Protein AF-A0A3N6EIK0-F1 (afdb_monomer_lite)

Secondary structure (DSSP, 8-state):
--PPP-HHHHHHHHHHHHHHHHHHHHHHHHHHHHHHHHHHHHHHHHHHHHHHHHHHHHHHHHHHHHHHHHHHHHHHHHHHHHHHH-TTTHHHHHHSTTHHHHHHHHHHHHHTT--HHHHHHHHT-STTTTT-S-HHHHHHHHHHHHTT--------S-PPPPP-------------

Sequence (176 aa):
MNPLPKDGAALAILLDALLLAVIAARHWHQAHHHDQQAEAARQAAEHLRAAYQAATVQPIAVVQQRGRHLALFLREQQAAVARQALPDLAEQILAEPGWSALSVTLAATKKAGHDPVALLAQAARHRELDTATSYSEVLTWRLSRLADLPQRTWHAAPEPPPSTRTIRSAQQRRTR

Radius of gyration: 39.88 Å; chains: 1; bounding box: 81×26×122 Å

Foldseek 3Di:
DDDDDPPVVVVVVVVVVVVVVVVVVVVVVVVVVVVVVVVVVVVVVVVVVVVVVVVCPVVVVVVVVVVVVVVVVLLVVLLVLLCLQPVPCSVVLVPDPLVVLLSVLLVVLVVLVHDSSVLLNVLPPDDVCVVDPHNNVSSSVSSCVSSVHPPPDPPPPPDDPPPPPDPPDDPPDDDD

pLDDT: mean 77.95, std 15.64, range [41.5, 96.12]

Structure (mmCIF, N/CA/C/O backbone):
data_AF-A0A3N6EIK0-F1
#
_entry.id   AF-A0A3N6EIK0-F1
#
loop_
_atom_site.group_PDB
_atom_site.id
_atom_site.type_symbol
_atom_site.label_atom_id
_atom_site.label_alt_id
_atom_site.label_comp_id
_atom_site.label_asym_id
_atom_site.label_entity_id
_atom_site.label_seq_id
_atom_site.pdbx_PDB_ins_code
_atom_site.Cartn_x
_atom_site.Cartn_y
_atom_site.Cartn_z
_atom_site.occupancy
_atom_site.B_iso_or_equiv
_atom_site.auth_seq_id
_atom_site.auth_comp_id
_atom_site.auth_asym_id
_atom_site.auth_atom_id
_atom_site.pdbx_PDB_model_num
ATOM 1 N N . MET A 1 1 ? 43.624 3.149 -99.565 1.00 44.19 1 MET A N 1
ATOM 2 C CA . MET A 1 1 ? 42.923 2.177 -98.702 1.00 44.19 1 MET A CA 1
ATOM 3 C C . MET A 1 1 ? 43.801 1.945 -97.479 1.00 44.19 1 MET A C 1
ATOM 5 O O . MET A 1 1 ? 44.833 1.312 -97.631 1.00 44.19 1 MET A O 1
ATOM 9 N N . ASN A 1 2 ? 43.480 2.526 -96.322 1.00 48.22 2 ASN A N 1
ATOM 10 C CA . ASN A 1 2 ? 44.218 2.275 -95.076 1.00 48.22 2 ASN A CA 1
ATOM 11 C C . ASN A 1 2 ? 43.182 2.113 -93.946 1.00 48.22 2 ASN A C 1
ATOM 13 O O . ASN A 1 2 ? 42.343 3.007 -93.813 1.00 48.22 2 ASN A O 1
ATOM 17 N N . PRO A 1 3 ? 43.131 0.983 -93.214 1.00 54.16 3 PRO A N 1
ATOM 18 C CA . PRO A 1 3 ? 42.085 0.751 -92.221 1.00 54.16 3 PRO A CA 1
ATOM 19 C C . PRO A 1 3 ? 42.387 1.440 -90.875 1.00 54.16 3 PRO A C 1
ATOM 21 O O . PRO A 1 3 ? 43.540 1.633 -90.505 1.00 54.16 3 PRO A O 1
ATOM 24 N N . LEU A 1 4 ? 41.302 1.806 -90.182 1.00 54.53 4 LEU A N 1
ATOM 25 C CA . LEU A 1 4 ? 41.170 2.570 -88.927 1.00 54.53 4 LEU A CA 1
ATOM 26 C C . LEU A 1 4 ? 42.073 2.145 -87.736 1.00 54.53 4 LEU A C 1
ATOM 28 O O . LEU A 1 4 ? 42.420 0.967 -87.618 1.00 54.53 4 LEU A O 1
ATOM 32 N N . PRO A 1 5 ? 42.325 3.064 -86.773 1.00 60.66 5 PRO A N 1
ATOM 33 C CA . PRO A 1 5 ? 43.067 2.799 -85.539 1.00 60.66 5 PRO A CA 1
ATOM 34 C C . PRO A 1 5 ? 42.220 1.971 -84.558 1.00 60.66 5 PRO A C 1
ATOM 36 O O . PRO A 1 5 ? 41.173 2.417 -84.089 1.00 60.66 5 PRO A O 1
ATOM 39 N N . LYS A 1 6 ? 42.668 0.752 -84.241 1.00 60.47 6 LYS A N 1
ATOM 40 C CA . LYS A 1 6 ? 41.989 -0.188 -83.324 1.00 60.47 6 LYS A CA 1
ATOM 41 C C . LYS A 1 6 ? 42.419 -0.037 -81.856 1.00 60.47 6 LYS A C 1
ATOM 43 O O . LYS A 1 6 ? 41.805 -0.635 -80.978 1.00 60.47 6 LYS A O 1
ATOM 48 N N . ASP A 1 7 ? 43.401 0.816 -81.581 1.00 61.50 7 ASP A N 1
ATOM 49 C CA . ASP A 1 7 ? 44.053 0.888 -80.267 1.00 61.50 7 ASP A CA 1
ATOM 50 C C . ASP A 1 7 ? 43.316 1.808 -79.278 1.00 61.50 7 ASP A C 1
ATOM 52 O O . ASP A 1 7 ? 43.314 1.563 -78.074 1.00 61.50 7 ASP A O 1
ATOM 56 N N . GLY A 1 8 ? 42.603 2.825 -79.775 1.00 60.00 8 GLY A N 1
ATOM 57 C CA . GLY A 1 8 ? 41.841 3.752 -78.927 1.00 60.00 8 GLY A CA 1
ATOM 58 C C . GLY A 1 8 ? 40.576 3.133 -78.323 1.00 60.00 8 GLY A C 1
ATOM 59 O O . GLY A 1 8 ? 40.236 3.412 -77.177 1.00 60.00 8 GLY A O 1
ATOM 60 N N . ALA A 1 9 ? 39.902 2.251 -79.067 1.00 71.38 9 ALA A N 1
ATOM 61 C CA . ALA A 1 9 ? 38.676 1.598 -78.608 1.00 71.38 9 ALA A CA 1
ATOM 62 C C . ALA A 1 9 ? 38.956 0.550 -77.519 1.00 71.38 9 ALA A C 1
ATOM 64 O O . ALA A 1 9 ? 38.249 0.498 -76.516 1.00 71.38 9 ALA A O 1
ATOM 65 N N . ALA A 1 10 ? 40.014 -0.250 -77.680 1.00 68.88 10 ALA A N 1
ATOM 66 C CA . ALA A 1 10 ? 40.414 -1.237 -76.679 1.00 68.88 10 ALA A CA 1
ATOM 67 C C . ALA A 1 10 ? 40.860 -0.569 -75.367 1.00 68.88 10 ALA A C 1
ATOM 69 O O . ALA A 1 10 ? 40.495 -1.021 -74.283 1.00 68.88 10 ALA A O 1
ATOM 70 N N . LEU A 1 11 ? 41.597 0.541 -75.465 1.00 70.31 11 LEU A N 1
ATOM 71 C CA . LEU A 1 11 ? 42.042 1.306 -74.302 1.00 70.31 11 LEU A CA 1
ATOM 72 C C . LEU A 1 11 ? 40.859 1.977 -73.583 1.00 70.31 11 LEU A C 1
ATOM 74 O O . LEU A 1 11 ? 40.803 1.952 -72.355 1.00 70.31 11 LEU A O 1
ATOM 78 N N . ALA A 1 12 ? 39.873 2.490 -74.325 1.00 77.50 12 ALA A N 1
ATOM 79 C CA . ALA A 1 12 ? 38.644 3.031 -73.746 1.00 77.50 12 ALA A CA 1
ATOM 80 C C . ALA A 1 12 ? 37.843 1.968 -72.972 1.00 77.50 12 ALA A C 1
ATOM 82 O O . ALA A 1 12 ? 37.429 2.224 -71.846 1.00 77.50 12 ALA A O 1
ATOM 83 N N . ILE A 1 13 ? 37.689 0.760 -73.527 1.00 84.12 13 ILE A N 1
ATOM 84 C CA . ILE A 1 13 ? 37.008 -0.360 -72.852 1.00 84.12 13 ILE A CA 1
ATOM 85 C C . ILE A 1 13 ? 37.755 -0.771 -71.575 1.00 84.12 13 ILE A C 1
ATOM 87 O O . ILE A 1 13 ? 37.129 -1.025 -70.547 1.00 84.12 13 ILE A O 1
ATOM 91 N N . LEU A 1 14 ? 39.092 -0.811 -71.618 1.00 81.06 14 LEU A N 1
ATOM 92 C CA . LEU A 1 14 ? 39.912 -1.138 -70.451 1.00 81.06 14 LEU A CA 1
ATOM 93 C C . LEU A 1 14 ? 39.739 -0.101 -69.328 1.00 81.06 14 LEU A C 1
ATOM 95 O O . LEU A 1 14 ? 39.609 -0.475 -68.163 1.00 81.06 14 LEU A O 1
ATOM 99 N N . LEU A 1 15 ? 39.718 1.190 -69.673 1.00 79.62 15 LEU A N 1
ATOM 100 C CA . LEU A 1 15 ? 39.502 2.269 -68.706 1.00 79.62 15 LEU A CA 1
ATOM 101 C C . LEU A 1 15 ? 38.098 2.220 -68.093 1.00 79.62 15 LEU A C 1
ATOM 103 O O . LEU A 1 15 ? 37.962 2.407 -66.884 1.00 79.62 15 LEU A O 1
ATOM 107 N N . ASP A 1 16 ? 37.077 1.919 -68.894 1.00 74.62 16 ASP A N 1
ATOM 108 C CA . ASP A 1 16 ? 35.693 1.814 -68.423 1.00 74.62 16 ASP A CA 1
ATOM 109 C C . ASP A 1 16 ? 35.512 0.615 -67.471 1.00 74.62 16 ASP A C 1
ATOM 111 O O . ASP A 1 16 ? 34.927 0.733 -66.391 1.00 74.62 16 ASP A O 1
ATOM 115 N N . ALA A 1 17 ? 36.135 -0.525 -67.794 1.00 80.94 17 ALA A N 1
ATOM 116 C CA . ALA A 1 17 ? 36.165 -1.700 -66.923 1.00 80.94 17 ALA A CA 1
ATOM 117 C C . ALA A 1 17 ? 36.893 -1.429 -65.592 1.00 80.94 17 ALA A C 1
ATOM 119 O O . ALA A 1 17 ? 36.428 -1.857 -64.531 1.00 80.94 17 ALA A O 1
ATOM 120 N N . LEU A 1 18 ? 38.008 -0.688 -65.625 1.00 83.69 18 LEU A N 1
ATOM 121 C CA . LEU A 1 18 ? 38.740 -0.296 -64.417 1.00 83.69 18 LEU A CA 1
ATOM 122 C C . LEU A 1 18 ? 37.896 0.637 -63.531 1.00 83.69 18 LEU A C 1
ATOM 124 O O . LEU A 1 18 ? 37.868 0.475 -62.309 1.00 83.69 18 LEU A O 1
ATOM 128 N N . LEU A 1 19 ? 37.177 1.588 -64.136 1.00 84.06 19 LEU A N 1
ATOM 129 C CA . LEU A 1 19 ? 36.302 2.514 -63.418 1.00 84.06 19 LEU A CA 1
ATOM 130 C C . LEU A 1 19 ? 35.152 1.774 -62.720 1.00 84.06 19 LEU A C 1
ATOM 132 O O . LEU A 1 19 ? 34.911 1.996 -61.530 1.00 84.06 19 LEU A O 1
ATOM 136 N N . LEU A 1 20 ? 34.492 0.849 -63.424 1.00 82.50 20 LEU A N 1
ATOM 137 C CA . LEU A 1 20 ? 33.437 0.005 -62.855 1.00 82.50 20 LEU A CA 1
ATOM 138 C C . LEU A 1 20 ? 33.958 -0.860 -61.703 1.00 82.50 20 LEU A C 1
ATOM 140 O O . LEU A 1 20 ? 33.300 -0.950 -60.665 1.00 82.50 20 LEU A O 1
ATOM 144 N N . ALA A 1 21 ? 35.157 -1.435 -61.836 1.00 77.19 21 ALA A N 1
ATOM 145 C CA . ALA A 1 21 ? 35.779 -2.220 -60.772 1.00 77.19 21 ALA A CA 1
ATOM 146 C C . ALA A 1 21 ? 36.035 -1.382 -59.504 1.00 77.19 21 ALA A C 1
ATOM 148 O O . ALA A 1 21 ? 35.756 -1.841 -58.396 1.00 77.19 21 ALA A O 1
ATOM 149 N N . VAL A 1 22 ? 36.501 -0.135 -59.644 1.00 79.56 22 VAL A N 1
ATOM 150 C CA . VAL A 1 22 ? 36.725 0.772 -58.502 1.00 79.56 22 VAL A CA 1
ATOM 151 C C . VAL A 1 22 ? 35.410 1.177 -57.831 1.00 79.56 22 VAL A C 1
ATOM 153 O O . VAL A 1 22 ? 35.335 1.207 -56.600 1.00 79.56 22 VAL A O 1
ATOM 156 N N . ILE A 1 23 ? 34.363 1.471 -58.608 1.00 78.81 23 ILE A N 1
ATOM 157 C CA . ILE A 1 23 ? 33.037 1.818 -58.072 1.00 78.81 23 ILE A CA 1
ATOM 158 C C . ILE A 1 23 ? 32.431 0.619 -57.333 1.00 78.81 23 ILE A C 1
ATOM 160 O O . ILE A 1 23 ? 31.962 0.774 -56.204 1.00 78.81 23 ILE A O 1
ATOM 164 N N . ALA A 1 24 ? 32.507 -0.577 -57.920 1.00 77.25 24 ALA A N 1
ATOM 165 C CA . ALA A 1 24 ? 32.031 -1.812 -57.304 1.00 77.25 24 ALA A CA 1
ATOM 166 C C . ALA A 1 24 ? 32.788 -2.130 -56.005 1.00 77.25 24 ALA A C 1
ATOM 168 O O . ALA A 1 24 ? 32.159 -2.429 -54.992 1.00 77.25 24 ALA A O 1
ATOM 169 N N . ALA A 1 25 ? 34.117 -1.988 -55.996 1.00 72.81 25 ALA A N 1
ATOM 170 C CA . ALA A 1 25 ? 34.930 -2.199 -54.800 1.00 72.81 25 ALA A CA 1
ATOM 171 C C . ALA A 1 25 ? 34.580 -1.205 -53.680 1.00 72.81 25 ALA A C 1
ATOM 173 O O . ALA A 1 25 ? 34.443 -1.603 -52.524 1.00 72.81 25 ALA A O 1
ATOM 174 N N . ARG A 1 26 ? 34.377 0.079 -54.010 1.00 73.25 26 ARG A N 1
ATOM 175 C CA . ARG A 1 26 ? 33.950 1.096 -53.033 1.00 73.25 26 ARG A CA 1
ATOM 176 C C . ARG A 1 26 ? 32.560 0.810 -52.479 1.00 73.25 26 ARG A C 1
ATOM 178 O O . ARG A 1 26 ? 32.374 0.892 -51.268 1.00 73.25 26 ARG A O 1
ATOM 185 N N . HIS A 1 27 ? 31.611 0.452 -53.340 1.00 73.25 27 HIS A N 1
ATOM 186 C CA . HIS A 1 27 ? 30.248 0.137 -52.923 1.00 73.25 27 HIS A CA 1
ATOM 187 C C . HIS A 1 27 ? 30.206 -1.118 -52.040 1.00 73.25 27 HIS A C 1
ATOM 189 O O . HIS A 1 27 ? 29.554 -1.105 -50.995 1.00 73.25 27 HIS A O 1
ATOM 195 N N . TRP A 1 28 ? 30.927 -2.175 -52.420 1.00 72.81 28 TRP A N 1
ATOM 196 C CA . TRP A 1 28 ? 31.052 -3.400 -51.630 1.00 72.81 28 TRP A CA 1
ATOM 197 C C . TRP A 1 28 ? 31.655 -3.105 -50.254 1.00 72.81 28 TRP A C 1
ATOM 199 O O . TRP A 1 28 ? 31.112 -3.519 -49.233 1.00 72.81 28 TRP A O 1
ATOM 209 N N . HIS A 1 29 ? 32.717 -2.299 -50.210 1.00 66.62 29 HIS A N 1
ATOM 210 C CA . HIS A 1 29 ? 33.369 -1.922 -48.960 1.00 66.62 29 HIS A CA 1
ATOM 211 C C . HIS A 1 29 ? 32.449 -1.099 -48.044 1.00 66.62 29 HIS A C 1
ATOM 213 O O . HIS A 1 29 ? 32.371 -1.373 -46.850 1.00 66.62 29 HIS A O 1
ATOM 219 N N . GLN A 1 30 ? 31.705 -0.132 -48.592 1.00 67.31 30 GLN A N 1
ATOM 220 C CA . GLN A 1 30 ? 30.743 0.671 -47.827 1.00 67.31 30 GLN A CA 1
ATOM 221 C C . GLN A 1 30 ? 29.573 -0.164 -47.291 1.00 67.31 30 GLN A C 1
ATOM 223 O O . GLN A 1 30 ? 29.199 -0.003 -46.131 1.00 67.31 30 GLN A O 1
ATOM 228 N N . ALA A 1 31 ? 29.031 -1.081 -48.098 1.00 70.00 31 ALA A N 1
ATOM 229 C CA . ALA A 1 31 ? 27.957 -1.975 -47.670 1.00 70.00 31 ALA A CA 1
ATOM 230 C C . ALA A 1 31 ? 28.415 -2.912 -46.536 1.00 70.00 31 ALA A C 1
ATOM 232 O O . ALA A 1 31 ? 27.754 -3.002 -45.504 1.00 70.00 31 ALA A O 1
ATOM 233 N N . HIS A 1 32 ? 29.600 -3.518 -46.669 1.00 73.06 32 HIS A N 1
ATOM 234 C CA . HIS A 1 32 ? 30.137 -4.430 -45.655 1.00 73.06 32 HIS A CA 1
ATOM 235 C C . HIS A 1 32 ? 30.464 -3.760 -44.313 1.00 73.06 32 HIS A C 1
ATOM 237 O O . HIS A 1 32 ? 30.351 -4.410 -43.273 1.00 73.06 32 HIS A O 1
ATOM 243 N N . HIS A 1 33 ? 30.833 -2.475 -44.302 1.00 72.50 33 HIS A N 1
ATOM 244 C CA . HIS A 1 33 ? 31.049 -1.737 -43.050 1.00 72.50 33 HIS A CA 1
ATOM 245 C C . HIS A 1 33 ? 29.761 -1.558 -42.246 1.00 72.50 33 HIS A C 1
ATOM 247 O O . HIS A 1 33 ? 29.783 -1.693 -41.024 1.00 72.50 33 HIS A O 1
ATOM 253 N N . HIS A 1 34 ? 28.633 -1.284 -42.906 1.00 69.25 34 HIS A N 1
ATOM 254 C CA . HIS A 1 34 ? 27.350 -1.127 -42.218 1.00 69.25 34 HIS A CA 1
ATOM 255 C C . HIS A 1 34 ? 26.844 -2.442 -41.624 1.00 69.25 34 HIS A C 1
ATOM 257 O O . HIS A 1 34 ? 26.352 -2.440 -40.495 1.00 69.25 34 HIS A O 1
ATOM 263 N N . ASP A 1 35 ? 27.034 -3.560 -42.328 1.00 76.50 35 ASP A N 1
ATOM 264 C CA . ASP A 1 35 ? 26.668 -4.883 -41.815 1.00 76.50 35 ASP A CA 1
ATOM 265 C C . ASP A 1 35 ? 27.493 -5.252 -40.574 1.00 76.50 35 ASP A C 1
ATOM 267 O O . ASP A 1 35 ? 26.945 -5.710 -39.570 1.00 76.50 35 ASP A O 1
ATOM 271 N N . GLN A 1 36 ? 28.800 -4.972 -40.590 1.00 77.94 36 GLN A N 1
ATOM 272 C CA . GLN A 1 36 ? 29.667 -5.190 -39.428 1.00 77.94 36 GLN A CA 1
ATOM 273 C C . GLN A 1 36 ? 29.314 -4.268 -38.255 1.00 77.94 36 GLN A C 1
ATOM 275 O O . GLN A 1 36 ? 29.320 -4.710 -37.107 1.00 77.94 36 GLN A O 1
ATOM 280 N N . GLN A 1 37 ? 28.968 -3.004 -38.519 1.00 77.94 37 GLN A N 1
ATOM 281 C CA . GLN A 1 37 ? 28.511 -2.074 -37.480 1.00 77.94 37 GLN A CA 1
ATOM 282 C C . GLN A 1 37 ? 27.180 -2.511 -36.865 1.00 77.94 37 GLN A C 1
ATOM 284 O O . GLN A 1 37 ? 27.020 -2.436 -35.647 1.00 77.94 37 GLN A O 1
ATOM 289 N N . ALA A 1 38 ? 26.236 -2.985 -37.681 1.00 77.69 38 ALA A N 1
ATOM 290 C CA . ALA A 1 38 ? 24.951 -3.483 -37.205 1.00 77.69 38 ALA A CA 1
ATOM 291 C C . ALA A 1 38 ? 25.126 -4.734 -36.334 1.00 77.69 38 ALA A C 1
ATOM 293 O O . ALA A 1 38 ? 24.507 -4.834 -35.274 1.00 77.69 38 ALA A O 1
ATOM 294 N N . GLU A 1 39 ? 25.999 -5.655 -36.742 1.00 80.44 39 GLU A N 1
ATOM 295 C CA . GLU A 1 39 ? 26.288 -6.869 -35.980 1.00 80.44 39 GLU A CA 1
ATOM 296 C C . GLU A 1 39 ? 27.026 -6.559 -34.668 1.00 80.44 39 GLU A C 1
ATOM 298 O O . GLU A 1 39 ? 26.611 -7.014 -33.602 1.00 80.44 39 GLU A O 1
ATOM 303 N N . ALA A 1 40 ? 28.034 -5.682 -34.702 1.00 79.38 40 ALA A N 1
ATOM 304 C CA . ALA A 1 40 ? 28.724 -5.218 -33.499 1.00 79.38 40 ALA A CA 1
ATOM 305 C C . ALA A 1 40 ? 27.775 -4.486 -32.530 1.00 79.38 40 ALA A C 1
ATOM 307 O O . ALA A 1 40 ? 27.854 -4.681 -31.316 1.00 79.38 40 ALA A O 1
ATOM 308 N N . ALA A 1 41 ? 26.841 -3.678 -33.045 1.00 77.81 41 ALA A N 1
ATOM 309 C CA . ALA A 1 41 ? 25.834 -3.001 -32.230 1.00 77.81 41 ALA A CA 1
ATOM 310 C C . ALA A 1 41 ? 24.848 -3.988 -31.583 1.00 77.81 41 ALA A C 1
ATOM 312 O O . ALA A 1 41 ? 24.495 -3.812 -30.414 1.00 77.81 41 ALA A O 1
ATOM 313 N N . ARG A 1 42 ? 24.426 -5.041 -32.302 1.00 78.50 42 ARG A N 1
ATOM 314 C CA . ARG A 1 42 ? 23.586 -6.115 -31.740 1.00 78.50 42 ARG A CA 1
ATOM 315 C C . ARG A 1 42 ? 24.309 -6.854 -30.621 1.00 78.50 42 ARG A C 1
ATOM 317 O O . ARG A 1 42 ? 23.761 -6.952 -29.525 1.00 78.50 42 ARG A O 1
ATOM 324 N N . GLN A 1 43 ? 25.551 -7.269 -30.857 1.00 87.38 43 GLN A N 1
ATOM 325 C CA . GLN A 1 43 ? 26.375 -7.947 -29.853 1.00 87.38 43 GLN A CA 1
ATOM 326 C C . GLN A 1 43 ? 26.591 -7.063 -28.616 1.0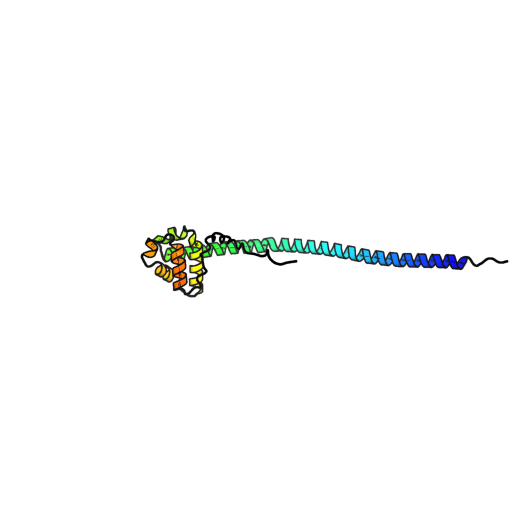0 87.38 43 GLN A C 1
ATOM 328 O O . GLN A 1 43 ? 26.387 -7.507 -27.486 1.00 87.38 43 GLN A O 1
ATOM 333 N N . ALA A 1 44 ? 26.910 -5.778 -28.801 1.00 82.00 44 ALA A N 1
ATOM 334 C CA . ALA A 1 44 ? 27.041 -4.831 -27.694 1.00 82.00 44 ALA A CA 1
ATOM 335 C C . ALA A 1 44 ? 25.730 -4.674 -26.901 1.00 82.00 44 ALA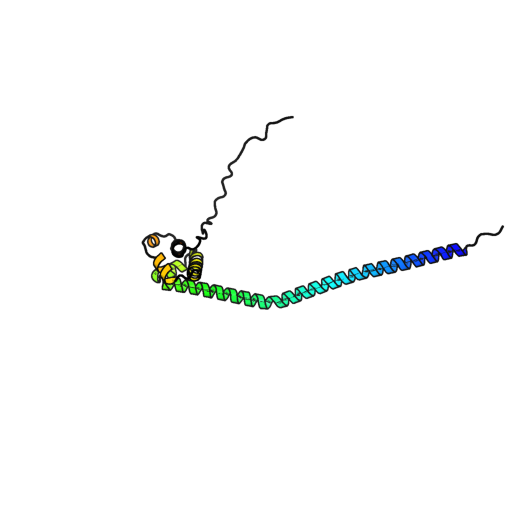 A C 1
ATOM 337 O O . ALA A 1 44 ? 25.750 -4.667 -25.669 1.00 82.00 44 ALA A O 1
ATOM 338 N N . ALA A 1 45 ? 24.582 -4.589 -27.580 1.00 80.31 45 ALA A N 1
ATOM 339 C CA . ALA A 1 45 ? 23.277 -4.501 -26.927 1.00 80.31 45 ALA A CA 1
ATOM 340 C C . ALA A 1 45 ? 22.926 -5.775 -26.137 1.00 80.31 45 ALA A C 1
ATOM 342 O O . ALA A 1 45 ? 22.362 -5.684 -25.043 1.00 80.31 45 ALA A O 1
ATOM 343 N N . GLU A 1 46 ? 23.273 -6.955 -26.653 1.00 88.12 46 GLU A N 1
ATOM 344 C CA . GLU A 1 46 ? 23.116 -8.231 -25.946 1.00 88.12 46 GLU A CA 1
ATOM 345 C C . GLU A 1 46 ? 23.996 -8.295 -24.697 1.00 88.12 46 GLU A C 1
ATOM 347 O O . GLU A 1 46 ? 23.493 -8.605 -23.614 1.00 88.12 46 GLU A O 1
ATOM 352 N N . HIS A 1 47 ? 25.270 -7.909 -24.807 1.00 76.88 47 HIS A N 1
ATOM 353 C CA . HIS A 1 47 ? 26.182 -7.841 -23.664 1.00 76.88 47 HIS A CA 1
ATOM 354 C C . HIS A 1 47 ? 25.708 -6.845 -22.600 1.00 76.88 47 HIS A C 1
ATOM 356 O O . HIS A 1 47 ? 25.722 -7.172 -21.412 1.00 76.88 47 HIS A O 1
ATOM 362 N N . LEU A 1 48 ? 25.223 -5.665 -23.001 1.00 75.81 48 LEU A N 1
ATOM 363 C CA . LEU A 1 48 ? 24.643 -4.689 -22.075 1.00 75.81 48 LEU A CA 1
ATOM 364 C C . LEU A 1 48 ? 23.382 -5.231 -21.394 1.00 75.81 48 LEU A C 1
ATOM 366 O O . LEU A 1 48 ? 23.227 -5.063 -20.185 1.00 75.81 48 LEU A O 1
ATOM 370 N N . ARG A 1 49 ? 22.496 -5.916 -22.131 1.00 72.88 49 ARG A N 1
ATOM 371 C CA . ARG A 1 49 ? 21.291 -6.536 -21.559 1.00 72.88 49 ARG A CA 1
ATOM 372 C C . ARG A 1 49 ? 21.652 -7.642 -20.567 1.00 72.88 49 ARG A C 1
ATOM 374 O O . ARG A 1 49 ? 21.067 -7.677 -19.487 1.00 72.88 49 ARG A O 1
ATOM 381 N N . ALA A 1 50 ? 22.622 -8.494 -20.892 1.00 78.38 50 ALA A N 1
ATOM 382 C CA . ALA A 1 50 ? 23.096 -9.555 -20.006 1.00 78.38 50 ALA A CA 1
ATOM 383 C C . ALA A 1 50 ? 23.768 -8.988 -18.743 1.00 78.38 50 ALA A C 1
ATOM 385 O O . ALA A 1 50 ? 23.450 -9.419 -17.635 1.00 78.38 50 ALA A O 1
ATOM 386 N N . ALA A 1 51 ? 24.630 -7.976 -18.887 1.00 74.94 51 ALA A N 1
ATOM 387 C CA . ALA A 1 51 ? 25.266 -7.295 -17.760 1.00 74.94 51 ALA A CA 1
ATOM 388 C C . ALA A 1 51 ? 24.233 -6.594 -16.866 1.00 74.94 51 ALA A C 1
ATOM 390 O O . ALA A 1 51 ? 24.290 -6.714 -15.644 1.00 74.94 51 ALA A O 1
ATOM 391 N N . TYR A 1 52 ? 23.246 -5.920 -17.465 1.00 69.88 52 TYR A N 1
ATOM 392 C CA . TYR A 1 52 ? 22.148 -5.290 -16.737 1.00 69.88 52 TYR A CA 1
ATOM 393 C C . TYR A 1 52 ? 21.313 -6.320 -15.972 1.00 69.88 52 TYR A C 1
ATOM 395 O O . TYR A 1 52 ? 21.047 -6.124 -14.788 1.00 69.88 52 TYR A O 1
ATOM 403 N N . GLN A 1 53 ? 20.938 -7.435 -16.608 1.00 76.38 53 GLN A N 1
ATOM 404 C CA . GLN A 1 53 ? 20.204 -8.526 -15.959 1.00 76.38 53 GLN A CA 1
ATOM 405 C C . GLN A 1 53 ? 21.008 -9.126 -14.797 1.00 76.38 53 GLN A C 1
ATOM 407 O O . GLN A 1 53 ? 20.494 -9.230 -13.685 1.00 76.38 53 GLN A O 1
ATOM 412 N N . ALA A 1 54 ? 22.290 -9.434 -15.009 1.00 73.06 54 ALA A N 1
ATOM 413 C CA . ALA A 1 54 ? 23.167 -9.954 -13.961 1.00 73.06 54 ALA A CA 1
ATOM 414 C C . ALA A 1 54 ? 23.311 -8.973 -12.782 1.00 73.06 54 ALA A C 1
ATOM 416 O O . ALA A 1 54 ? 23.265 -9.384 -11.622 1.00 73.06 54 ALA A O 1
ATOM 417 N N . ALA A 1 55 ? 23.415 -7.671 -13.068 1.00 67.62 55 ALA A N 1
ATOM 418 C CA . ALA A 1 55 ? 23.529 -6.624 -12.056 1.00 67.62 55 ALA A CA 1
ATOM 419 C C . ALA A 1 55 ? 22.206 -6.312 -11.331 1.00 67.62 55 ALA A C 1
ATOM 421 O O . ALA A 1 55 ? 22.241 -5.741 -10.243 1.00 67.62 55 ALA A O 1
ATOM 422 N N . THR A 1 56 ? 21.044 -6.674 -11.890 1.00 65.62 56 THR A N 1
ATOM 423 C CA . THR A 1 56 ? 19.724 -6.349 -11.311 1.00 65.62 56 THR A CA 1
ATOM 424 C C . THR A 1 56 ? 19.086 -7.478 -10.508 1.00 65.62 56 THR A C 1
ATOM 426 O O . THR A 1 56 ? 18.309 -7.183 -9.598 1.00 65.62 56 THR A O 1
ATOM 429 N N . VAL A 1 57 ? 19.429 -8.748 -10.756 1.00 68.62 57 VAL A N 1
ATOM 430 C CA . VAL A 1 57 ? 18.821 -9.892 -10.043 1.00 68.62 57 VAL A CA 1
ATOM 431 C C . VAL A 1 57 ? 19.021 -9.801 -8.524 1.00 68.62 57 VAL A C 1
ATOM 433 O O . VAL A 1 57 ? 18.054 -9.914 -7.771 1.00 68.62 57 VAL A O 1
ATOM 436 N N . GLN A 1 58 ? 20.247 -9.539 -8.060 1.00 64.94 58 GLN A N 1
ATOM 437 C CA . GLN A 1 58 ? 20.542 -9.491 -6.622 1.00 64.94 58 GLN A CA 1
ATOM 438 C C . GLN A 1 58 ? 19.934 -8.258 -5.919 1.00 64.94 58 GLN A C 1
ATOM 440 O O . GLN A 1 58 ? 19.248 -8.430 -4.907 1.00 64.94 58 GLN A O 1
ATOM 445 N N . PRO A 1 59 ? 20.080 -7.019 -6.434 1.00 73.94 59 PRO A N 1
ATOM 446 C CA . PRO A 1 59 ? 19.477 -5.849 -5.794 1.00 73.94 59 PRO A CA 1
ATOM 447 C C . PRO A 1 59 ? 17.947 -5.896 -5.748 1.00 73.94 59 PRO A C 1
ATOM 449 O O . PRO A 1 59 ? 17.355 -5.534 -4.729 1.00 73.94 59 PRO A O 1
ATOM 452 N N . ILE A 1 60 ? 17.293 -6.367 -6.817 1.00 78.44 60 ILE A N 1
ATOM 453 C CA . ILE A 1 60 ? 15.826 -6.425 -6.867 1.00 78.44 60 ILE A CA 1
ATOM 454 C C . ILE A 1 60 ? 15.295 -7.469 -5.883 1.00 78.44 60 ILE A C 1
ATOM 456 O O . ILE A 1 60 ? 14.339 -7.177 -5.164 1.00 78.44 60 ILE A O 1
ATOM 460 N N . ALA A 1 61 ? 15.924 -8.645 -5.784 1.00 83.31 61 ALA A N 1
ATOM 461 C CA . ALA A 1 61 ? 15.514 -9.676 -4.830 1.00 83.31 61 ALA A CA 1
ATOM 462 C C . ALA A 1 61 ? 15.593 -9.176 -3.376 1.00 83.31 61 ALA A C 1
ATOM 464 O O . ALA A 1 61 ? 14.647 -9.353 -2.605 1.00 83.31 61 ALA A O 1
ATOM 465 N N . VAL A 1 62 ? 16.671 -8.469 -3.020 1.00 85.06 62 VAL A N 1
ATOM 466 C CA . VAL A 1 62 ? 16.844 -7.887 -1.680 1.00 85.06 62 VAL A CA 1
ATOM 467 C C . VAL A 1 62 ? 15.785 -6.818 -1.389 1.00 85.06 62 VAL A C 1
ATOM 469 O O . VAL A 1 62 ? 15.214 -6.798 -0.297 1.00 85.06 62 VAL A O 1
ATOM 472 N N . VAL A 1 63 ? 15.479 -5.941 -2.350 1.00 86.31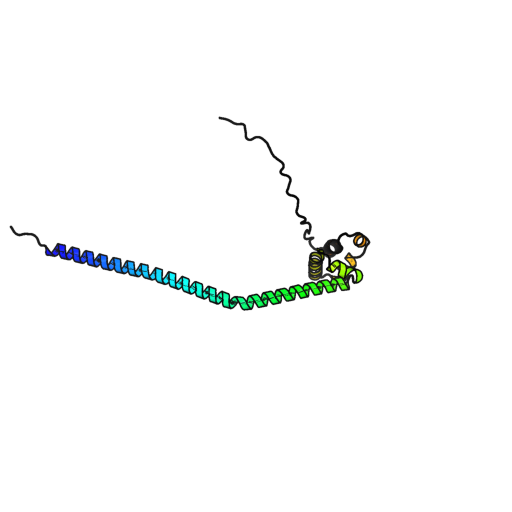 63 VAL A N 1
ATOM 473 C CA . VAL A 1 63 ? 14.424 -4.924 -2.189 1.00 86.31 63 VAL A CA 1
ATOM 474 C C . VAL A 1 63 ? 13.044 -5.573 -2.058 1.00 86.31 63 VAL A C 1
ATOM 476 O O . VAL A 1 63 ? 12.272 -5.178 -1.185 1.00 86.31 63 VAL A O 1
ATOM 479 N N . GLN A 1 64 ? 12.742 -6.604 -2.853 1.00 87.69 64 GLN A N 1
ATOM 480 C CA . GLN A 1 64 ? 11.484 -7.350 -2.753 1.00 87.69 64 GLN A CA 1
ATOM 481 C C . GLN A 1 64 ? 11.343 -8.049 -1.398 1.00 87.69 64 GLN A C 1
ATOM 483 O O . GLN A 1 64 ? 10.284 -7.965 -0.773 1.00 87.69 64 GLN A O 1
ATOM 488 N N . GLN A 1 65 ? 12.404 -8.699 -0.915 1.00 89.31 65 GLN A N 1
ATOM 489 C CA . GLN A 1 65 ? 12.408 -9.339 0.399 1.00 89.31 65 GLN A CA 1
ATOM 490 C C . GLN A 1 65 ? 12.187 -8.308 1.511 1.00 89.31 65 GLN A C 1
ATOM 492 O O . GLN A 1 65 ? 11.309 -8.500 2.354 1.00 89.31 65 GLN A O 1
ATOM 497 N N . ARG A 1 66 ? 12.911 -7.181 1.486 1.00 88.50 66 ARG A N 1
ATOM 498 C CA . ARG A 1 66 ? 12.700 -6.080 2.442 1.00 88.50 66 ARG A CA 1
ATOM 499 C C . ARG A 1 66 ? 11.269 -5.543 2.384 1.00 88.50 66 ARG A C 1
ATOM 501 O O . ARG A 1 66 ? 10.663 -5.338 3.431 1.00 88.50 66 ARG A O 1
ATOM 508 N N . GLY A 1 67 ? 10.709 -5.378 1.185 1.00 88.94 67 GLY A N 1
ATOM 509 C CA . GLY A 1 67 ? 9.321 -4.956 0.992 1.00 88.94 67 GLY A CA 1
ATOM 510 C C . GLY A 1 67 ? 8.313 -5.925 1.617 1.00 88.94 67 GLY A C 1
ATOM 511 O O . GLY A 1 67 ? 7.392 -5.488 2.306 1.00 88.94 67 GLY A O 1
ATOM 512 N N . ARG A 1 68 ? 8.518 -7.240 1.454 1.00 91.19 68 ARG A N 1
ATOM 513 C CA . ARG A 1 68 ? 7.679 -8.276 2.085 1.00 91.19 68 ARG A CA 1
ATOM 514 C C . ARG A 1 68 ? 7.774 -8.243 3.611 1.00 91.19 68 ARG A C 1
ATOM 516 O O . ARG A 1 68 ? 6.740 -8.274 4.272 1.00 91.19 68 ARG A O 1
ATOM 523 N N . HIS A 1 69 ? 8.981 -8.131 4.166 1.00 91.12 69 HIS A N 1
ATOM 524 C CA . HIS A 1 69 ? 9.168 -8.021 5.617 1.00 91.12 69 HIS A CA 1
ATOM 525 C C . HIS A 1 69 ? 8.499 -6.771 6.190 1.00 91.12 69 HIS A C 1
ATOM 527 O O . HIS A 1 69 ? 7.823 -6.857 7.211 1.00 91.12 69 HIS A O 1
ATOM 533 N N . LEU A 1 70 ? 8.630 -5.626 5.516 1.00 89.81 70 LEU A N 1
ATOM 534 C CA . LEU A 1 70 ? 7.974 -4.394 5.943 1.00 89.81 70 LEU A CA 1
ATOM 535 C C . LEU A 1 70 ? 6.445 -4.524 5.906 1.00 89.81 70 LEU A C 1
ATOM 537 O O . LEU A 1 70 ? 5.774 -4.075 6.830 1.00 89.81 70 LEU A O 1
ATOM 541 N N . ALA A 1 71 ? 5.891 -5.162 4.871 1.00 87.81 71 ALA A N 1
ATOM 542 C CA . ALA A 1 71 ? 4.453 -5.402 4.773 1.00 87.81 71 ALA A CA 1
ATOM 543 C C . ALA A 1 71 ? 3.932 -6.303 5.908 1.00 87.81 71 ALA A C 1
ATOM 545 O O . ALA A 1 71 ? 2.890 -6.002 6.491 1.00 87.81 71 ALA A O 1
ATOM 546 N N . LEU A 1 72 ? 4.666 -7.370 6.252 1.00 90.19 72 LEU A N 1
ATOM 547 C CA . LEU A 1 72 ? 4.337 -8.239 7.389 1.00 90.19 72 LEU A CA 1
ATOM 548 C C . LEU A 1 72 ? 4.392 -7.471 8.712 1.00 90.19 72 LEU A C 1
ATOM 550 O O . LEU A 1 72 ? 3.417 -7.480 9.458 1.00 90.19 72 LEU A O 1
ATOM 554 N N . PHE A 1 73 ? 5.475 -6.729 8.948 1.00 91.81 73 PHE A N 1
ATOM 555 C CA . PHE A 1 73 ? 5.644 -5.915 10.150 1.00 91.81 73 PHE A CA 1
ATOM 556 C C . PHE A 1 73 ? 4.527 -4.872 10.311 1.00 91.81 73 PHE A C 1
ATOM 558 O O . PHE A 1 73 ? 3.968 -4.706 11.394 1.00 91.81 73 PHE A O 1
ATOM 565 N N . LEU A 1 74 ? 4.150 -4.185 9.228 1.00 90.69 74 LEU A N 1
ATOM 566 C CA . LEU A 1 74 ? 3.041 -3.230 9.255 1.00 90.69 74 LEU A CA 1
ATOM 567 C C . LEU A 1 74 ? 1.713 -3.919 9.579 1.00 90.69 74 LEU A C 1
ATOM 569 O O . LEU A 1 74 ? 0.932 -3.382 10.363 1.00 90.69 74 LEU A O 1
ATOM 573 N N . ARG A 1 75 ? 1.458 -5.107 9.018 1.00 90.25 75 ARG A N 1
ATOM 574 C CA . ARG A 1 75 ? 0.243 -5.881 9.308 1.00 90.25 75 ARG A CA 1
ATOM 575 C C . ARG A 1 75 ? 0.186 -6.312 10.773 1.00 90.25 75 ARG A C 1
ATOM 577 O O . ARG A 1 75 ? -0.868 -6.180 11.392 1.00 90.25 75 ARG A O 1
ATOM 584 N N . GLU A 1 76 ? 1.303 -6.766 11.334 1.00 93.31 76 GLU A N 1
ATOM 585 C CA . GLU A 1 76 ? 1.422 -7.102 12.758 1.00 93.31 76 GLU A CA 1
ATOM 586 C C . GLU A 1 76 ? 1.203 -5.879 13.651 1.00 93.31 76 GLU A C 1
ATOM 588 O O . GLU A 1 76 ? 0.477 -5.963 14.640 1.00 93.31 76 GLU A O 1
ATOM 593 N N . GLN A 1 77 ? 1.748 -4.720 13.272 1.00 93.50 77 GLN A N 1
ATOM 594 C CA . GLN A 1 77 ? 1.523 -3.471 13.997 1.00 93.50 77 GLN A CA 1
ATOM 595 C C . GLN A 1 77 ? 0.037 -3.082 14.015 1.00 93.50 77 GLN A C 1
ATOM 597 O O . GLN A 1 77 ? -0.476 -2.707 15.068 1.00 93.50 77 GLN A O 1
ATOM 602 N N . GLN A 1 78 ? -0.674 -3.191 12.886 1.00 94.19 78 GLN A N 1
ATOM 603 C CA . GLN A 1 78 ? -2.119 -2.920 12.862 1.00 94.19 78 GLN A CA 1
ATOM 604 C C . GLN A 1 78 ? -2.906 -3.958 13.673 1.00 94.19 78 GLN A C 1
ATOM 606 O O . GLN A 1 78 ? -3.854 -3.600 14.368 1.00 94.19 78 GLN A O 1
ATOM 611 N N . ALA A 1 79 ? -2.494 -5.228 13.647 1.00 95.12 79 ALA A N 1
ATOM 612 C CA . ALA A 1 79 ? -3.109 -6.262 14.477 1.00 95.12 79 ALA A CA 1
ATOM 613 C C . ALA A 1 79 ? -2.911 -5.985 15.976 1.00 95.12 79 ALA A C 1
ATOM 615 O O . ALA A 1 79 ? -3.834 -6.178 16.763 1.00 95.12 79 ALA A O 1
ATOM 616 N N . ALA A 1 80 ? -1.742 -5.474 16.375 1.00 95.94 80 ALA A N 1
ATOM 617 C CA . ALA A 1 80 ? -1.488 -5.046 17.747 1.00 95.94 80 ALA A CA 1
ATOM 618 C C . ALA A 1 80 ? -2.397 -3.877 18.164 1.00 95.94 80 ALA A C 1
ATOM 620 O O . ALA A 1 80 ? -2.951 -3.910 19.259 1.00 95.94 80 ALA A O 1
ATOM 621 N N . VAL A 1 81 ? -2.623 -2.896 17.279 1.00 95.25 81 VAL A N 1
ATOM 622 C CA . VAL A 1 81 ? -3.588 -1.803 17.514 1.00 95.25 81 VAL A CA 1
ATOM 623 C C . VAL A 1 81 ? -5.000 -2.352 17.732 1.00 95.25 81 VAL A C 1
ATOM 625 O O . VAL A 1 81 ? -5.669 -1.940 18.677 1.00 95.25 81 VAL A O 1
ATOM 628 N N . ALA A 1 82 ? -5.443 -3.309 16.910 1.00 94.38 82 ALA A N 1
ATOM 629 C CA . ALA A 1 82 ? -6.758 -3.933 17.065 1.00 94.38 82 ALA A CA 1
ATOM 630 C C . ALA A 1 82 ? -6.887 -4.697 18.392 1.00 94.38 82 ALA A C 1
ATOM 632 O O . ALA A 1 82 ? -7.863 -4.500 19.111 1.00 94.38 82 ALA A O 1
ATOM 633 N N . ARG A 1 83 ? -5.877 -5.498 18.760 1.00 96.00 83 ARG A N 1
ATOM 634 C CA . ARG A 1 83 ? -5.824 -6.211 20.051 1.00 96.00 83 ARG A CA 1
ATOM 635 C C . ARG A 1 83 ? -5.808 -5.274 21.251 1.00 96.00 83 ARG A C 1
ATOM 637 O O . ARG A 1 83 ? -6.410 -5.586 22.270 1.00 96.00 83 ARG A O 1
ATOM 644 N N . GLN A 1 84 ? -5.133 -4.135 21.137 1.00 96.12 84 GLN A N 1
ATOM 645 C CA . GLN A 1 84 ? -5.080 -3.143 22.204 1.00 96.12 84 GLN A CA 1
ATOM 646 C C . GLN A 1 84 ? -6.408 -2.391 22.357 1.00 96.12 84 GLN A C 1
ATOM 648 O O . GLN A 1 84 ? -6.832 -2.126 23.478 1.00 96.12 84 GLN A O 1
ATOM 653 N N . ALA A 1 85 ? -7.054 -2.033 21.245 1.00 93.69 85 ALA A N 1
ATOM 654 C CA . ALA A 1 85 ? -8.305 -1.283 21.266 1.00 93.69 85 ALA A CA 1
ATOM 655 C C . ALA A 1 85 ? -9.513 -2.157 21.637 1.00 93.69 85 ALA A C 1
ATOM 657 O O . ALA A 1 85 ? -10.412 -1.681 22.327 1.00 93.69 85 ALA A O 1
ATOM 658 N N . LEU A 1 86 ? -9.546 -3.404 21.152 1.00 92.69 86 LEU A N 1
ATOM 659 C CA . LEU A 1 86 ? -10.695 -4.314 21.210 1.00 92.69 86 LEU A CA 1
ATOM 660 C C . LEU A 1 86 ? -10.251 -5.746 21.557 1.00 92.69 86 LEU A C 1
ATOM 662 O O . LEU A 1 86 ? -10.381 -6.638 20.717 1.00 92.69 86 LEU A O 1
ATOM 666 N N . PRO A 1 87 ? -9.728 -5.998 22.769 1.00 92.12 87 PRO A N 1
ATOM 667 C CA . PRO A 1 87 ? -9.127 -7.287 23.122 1.00 92.12 87 PRO A CA 1
ATOM 668 C C . PRO A 1 87 ? -10.078 -8.476 22.925 1.00 92.12 87 PRO A C 1
ATOM 670 O O . PRO A 1 87 ? -9.647 -9.517 22.434 1.00 92.12 87 PRO A O 1
ATOM 673 N N . ASP A 1 88 ? -11.370 -8.299 23.216 1.00 90.56 88 ASP A N 1
ATOM 674 C CA . ASP A 1 88 ? -12.369 -9.372 23.132 1.00 90.56 88 ASP A CA 1
ATOM 675 C C . ASP A 1 88 ? -12.795 -9.700 21.689 1.00 90.56 88 ASP A C 1
ATOM 677 O O . ASP A 1 88 ? -13.167 -10.832 21.393 1.00 90.56 88 ASP A O 1
ATOM 681 N N . LEU A 1 89 ? -12.729 -8.724 20.773 1.00 90.00 89 LEU A N 1
ATOM 682 C CA . LEU A 1 89 ? -13.170 -8.873 19.376 1.00 90.00 89 LEU A CA 1
ATOM 683 C C . LEU A 1 89 ? -12.007 -9.018 18.388 1.00 90.00 89 LEU A C 1
ATOM 685 O O . LEU A 1 89 ? -12.231 -9.318 17.215 1.00 90.00 89 LEU A O 1
ATOM 689 N N . ALA A 1 90 ? -10.769 -8.798 18.832 1.00 92.56 90 ALA A N 1
ATOM 690 C CA . ALA A 1 90 ? -9.621 -8.683 17.945 1.00 92.56 90 ALA A CA 1
ATOM 691 C C . ALA A 1 90 ? -9.398 -9.933 17.095 1.00 92.56 90 ALA A C 1
ATOM 693 O O . ALA A 1 90 ? -9.271 -9.815 15.883 1.00 92.56 90 ALA A O 1
ATOM 694 N N . GLU A 1 91 ? -9.390 -11.126 17.689 1.00 93.19 91 GLU A N 1
ATOM 695 C CA . GLU A 1 91 ? -9.126 -12.353 16.925 1.00 93.19 91 GLU A CA 1
ATOM 696 C C . GLU A 1 91 ? -10.247 -12.668 15.924 1.00 93.19 91 GLU A C 1
ATOM 698 O O . GLU A 1 91 ? -9.973 -13.134 14.819 1.00 93.19 91 GLU A O 1
ATOM 703 N N . GLN A 1 92 ? -11.497 -12.327 16.252 1.00 92.19 92 GLN A N 1
ATOM 704 C CA . GLN A 1 92 ? -12.616 -12.456 15.320 1.00 92.19 92 GLN A CA 1
ATOM 705 C C . GLN A 1 92 ? -12.480 -11.473 14.151 1.00 92.19 92 GLN A C 1
ATOM 707 O O . GLN A 1 92 ? -12.570 -11.884 12.998 1.00 92.19 92 GLN A O 1
ATOM 712 N N . ILE A 1 93 ? -12.177 -10.202 14.435 1.00 92.06 93 ILE A N 1
ATOM 713 C CA . ILE A 1 93 ? -11.925 -9.167 13.421 1.00 92.06 93 ILE A CA 1
ATOM 714 C C . ILE A 1 93 ? -10.744 -9.558 12.519 1.00 92.06 93 ILE A C 1
ATOM 716 O O . ILE A 1 93 ? -10.839 -9.433 11.303 1.00 92.06 93 ILE A O 1
ATOM 720 N N . LEU A 1 94 ? -9.641 -10.060 13.085 1.00 93.81 94 LEU A N 1
ATOM 721 C CA . LEU A 1 94 ? -8.444 -10.466 12.334 1.00 93.81 94 LEU A CA 1
ATOM 722 C C . LEU A 1 94 ? -8.697 -11.650 11.389 1.00 93.81 94 LEU A C 1
ATOM 724 O O . LEU A 1 94 ? -8.004 -11.772 10.373 1.00 93.81 94 LEU A O 1
ATOM 728 N N . ALA A 1 95 ? -9.665 -12.509 11.719 1.00 93.69 95 ALA A N 1
ATOM 729 C CA . ALA A 1 95 ? -10.077 -13.641 10.896 1.00 93.69 95 ALA A CA 1
ATOM 730 C C . ALA A 1 95 ? -11.051 -13.251 9.768 1.00 93.69 95 ALA A C 1
ATOM 732 O O . ALA A 1 95 ? -11.257 -14.038 8.840 1.00 93.69 95 ALA A O 1
ATOM 733 N N . GLU A 1 96 ? -11.645 -12.054 9.810 1.00 92.25 96 GLU A N 1
ATOM 734 C CA . GLU A 1 96 ? -12.593 -11.620 8.788 1.00 92.25 96 GLU A CA 1
ATOM 735 C C . GLU A 1 96 ? -11.905 -11.229 7.465 1.00 92.25 96 GLU A C 1
ATOM 737 O O . GLU A 1 96 ? -10.851 -10.584 7.463 1.00 92.25 96 GLU A O 1
ATOM 742 N N . PRO A 1 97 ? -12.543 -11.493 6.307 1.00 89.38 97 PRO A N 1
ATOM 743 C CA . PRO A 1 97 ? -12.051 -11.030 5.006 1.00 89.38 97 PRO A CA 1
ATOM 744 C C . PRO A 1 97 ? -11.878 -9.504 4.933 1.00 89.38 97 PRO A C 1
ATOM 746 O O . PRO A 1 97 ? -10.967 -9.002 4.270 1.00 89.38 97 PRO A O 1
ATOM 749 N N . GLY A 1 98 ? -12.732 -8.763 5.652 1.00 89.44 98 GLY A N 1
ATOM 750 C CA . GLY A 1 98 ? -12.713 -7.302 5.723 1.00 89.44 98 GLY A CA 1
ATOM 751 C C . GLY A 1 98 ? -11.531 -6.713 6.504 1.00 89.44 98 GLY A C 1
ATOM 752 O O . GLY A 1 98 ? -11.288 -5.508 6.407 1.00 89.44 98 GLY A O 1
ATOM 753 N N . TRP A 1 99 ? -10.750 -7.528 7.227 1.00 93.19 99 TRP A N 1
ATOM 754 C CA . TRP A 1 99 ? -9.613 -7.057 8.029 1.00 93.19 99 TRP A CA 1
ATOM 755 C C . TRP A 1 99 ? -8.611 -6.231 7.217 1.00 93.19 99 TRP A C 1
ATOM 757 O O . TRP A 1 99 ? -8.095 -5.215 7.687 1.00 93.19 99 TRP A O 1
ATOM 767 N N . SER A 1 100 ? -8.340 -6.635 5.970 1.00 90.94 100 SER A N 1
ATOM 768 C CA . SER A 1 100 ? -7.379 -5.919 5.127 1.00 90.94 100 SER A CA 1
ATOM 769 C C . SER A 1 100 ? -7.799 -4.463 4.909 1.00 90.94 100 SER A C 1
ATOM 771 O O . SER A 1 100 ? -6.945 -3.579 4.974 1.00 90.94 100 SER A O 1
ATOM 773 N N . ALA A 1 101 ? -9.092 -4.202 4.696 1.00 90.56 101 ALA A N 1
ATOM 774 C CA . ALA A 1 101 ? -9.617 -2.849 4.534 1.00 90.56 101 ALA A CA 1
ATOM 775 C C . ALA A 1 101 ? -9.486 -2.046 5.837 1.00 90.56 101 ALA A C 1
ATOM 777 O O . ALA A 1 101 ? -8.968 -0.928 5.821 1.00 90.56 101 ALA A O 1
ATOM 778 N N . LEU A 1 102 ? -9.841 -2.652 6.975 1.00 92.81 102 LEU A N 1
ATOM 779 C CA . LEU A 1 102 ? -9.716 -2.016 8.287 1.00 92.81 102 LEU A CA 1
ATOM 780 C C . LEU A 1 102 ? -8.262 -1.648 8.614 1.00 92.81 102 LEU A C 1
ATOM 782 O O . LEU A 1 102 ? -7.995 -0.532 9.056 1.00 92.81 102 LEU A O 1
ATOM 786 N N . SER A 1 103 ? -7.307 -2.540 8.334 1.00 93.81 103 SER A N 1
ATOM 787 C CA . SER A 1 103 ? -5.878 -2.302 8.587 1.00 93.81 103 SER A CA 1
ATOM 788 C C . SER A 1 103 ? -5.314 -1.120 7.785 1.00 93.81 103 SER A C 1
ATOM 790 O O . SER A 1 103 ? -4.498 -0.348 8.295 1.00 93.81 103 SER A O 1
ATOM 792 N N . VAL A 1 104 ? -5.786 -0.929 6.546 1.00 91.81 104 VAL A N 1
ATOM 793 C CA . VAL A 1 104 ? -5.416 0.220 5.707 1.00 91.81 104 VAL A CA 1
ATOM 794 C C . VAL A 1 104 ? -6.001 1.506 6.279 1.00 91.81 104 VAL A C 1
ATOM 796 O O . VAL A 1 104 ? -5.298 2.516 6.348 1.00 91.81 104 VAL A O 1
ATOM 799 N N . THR A 1 105 ? -7.253 1.469 6.731 1.00 92.31 105 THR A N 1
ATOM 800 C CA . THR A 1 105 ? -7.908 2.632 7.337 1.00 92.31 105 THR A CA 1
ATOM 801 C C . THR A 1 105 ? -7.240 3.018 8.654 1.00 92.31 105 THR A C 1
ATOM 803 O O . THR A 1 105 ? -6.961 4.195 8.841 1.00 92.31 105 THR A O 1
ATOM 806 N N . LEU A 1 106 ? -6.847 2.062 9.504 1.00 93.69 106 LEU A N 1
ATOM 807 C CA . LEU A 1 106 ? -6.069 2.338 10.723 1.00 93.69 106 LEU A CA 1
ATOM 808 C C . LEU A 1 106 ? -4.729 3.023 10.420 1.00 93.69 106 LEU A C 1
ATOM 810 O O . LEU A 1 106 ? -4.358 4.008 11.067 1.00 93.69 106 LEU A O 1
ATOM 814 N N . ALA A 1 107 ? -4.017 2.556 9.391 1.00 91.88 107 ALA A N 1
ATOM 815 C CA . ALA A 1 107 ? -2.787 3.202 8.944 1.00 91.88 107 ALA A CA 1
ATOM 816 C C . ALA A 1 107 ? -3.041 4.625 8.406 1.00 91.88 107 ALA A C 1
ATOM 818 O O . ALA A 1 107 ? -2.220 5.519 8.629 1.00 91.88 107 ALA A O 1
ATOM 819 N N . ALA A 1 108 ? -4.166 4.851 7.721 1.00 90.56 108 ALA A N 1
ATOM 820 C CA . ALA A 1 108 ? -4.572 6.171 7.243 1.00 90.56 108 ALA A CA 1
ATOM 821 C C . ALA A 1 108 ? -4.944 7.116 8.398 1.00 90.56 108 ALA A C 1
ATOM 823 O O . ALA A 1 108 ? -4.497 8.260 8.401 1.00 90.56 108 ALA A O 1
ATOM 824 N N . THR A 1 109 ? -5.652 6.627 9.419 1.00 91.88 109 THR A N 1
ATOM 825 C CA . THR A 1 109 ? -5.989 7.374 10.641 1.00 91.88 109 THR A CA 1
ATOM 826 C C . THR A 1 109 ? -4.729 7.864 11.354 1.00 91.88 109 THR A C 1
ATOM 828 O O . THR A 1 109 ? -4.620 9.048 11.671 1.00 91.88 109 THR A O 1
ATOM 831 N N . LYS A 1 110 ? -3.723 6.991 11.508 1.00 90.81 110 LYS A N 1
ATOM 832 C CA . LYS A 1 110 ? -2.421 7.375 12.074 1.00 90.81 110 LYS A CA 1
ATOM 833 C C . LYS A 1 110 ? -1.707 8.432 11.224 1.00 90.81 110 LYS A C 1
ATOM 835 O O . LYS A 1 110 ? -1.115 9.359 11.768 1.00 90.81 110 LYS A O 1
ATOM 840 N N . LYS A 1 111 ? -1.756 8.313 9.890 1.00 90.50 111 LYS A N 1
ATOM 841 C CA . LYS A 1 111 ? -1.167 9.308 8.971 1.00 90.50 111 LYS A CA 1
ATOM 842 C C . LYS A 1 111 ? -1.878 10.661 9.019 1.00 90.50 111 LYS A C 1
ATOM 844 O O . LYS A 1 111 ? -1.219 11.675 8.830 1.00 90.50 111 LYS A O 1
ATOM 849 N N . ALA A 1 112 ? -3.179 10.671 9.292 1.00 89.12 112 ALA A N 1
ATOM 850 C CA . ALA A 1 112 ? -3.962 11.883 9.516 1.00 89.12 112 ALA A CA 1
ATOM 851 C C . ALA A 1 112 ? -3.702 12.529 10.895 1.00 89.12 112 ALA A C 1
ATOM 853 O O . ALA A 1 112 ? -4.262 13.576 11.195 1.00 89.12 112 ALA A O 1
ATOM 854 N N . GLY A 1 113 ? -2.829 11.942 11.727 1.00 92.12 113 GLY A N 1
ATOM 855 C CA . GLY A 1 113 ? -2.437 12.491 13.029 1.00 92.12 113 GLY A CA 1
ATOM 856 C C . GLY A 1 113 ? -3.346 12.082 14.189 1.00 92.12 113 GLY A C 1
ATOM 857 O O . GLY A 1 113 ? -3.153 12.556 15.306 1.00 92.12 113 GLY A O 1
ATOM 858 N N . HIS A 1 114 ? -4.311 11.195 13.955 1.00 93.19 114 HIS A N 1
ATOM 859 C CA . HIS A 1 114 ? -5.182 10.674 15.003 1.00 93.19 114 HIS A CA 1
ATOM 860 C C . HIS A 1 114 ? -4.556 9.470 15.720 1.00 93.19 114 HIS A C 1
ATOM 862 O O . HIS A 1 114 ? -3.760 8.731 15.137 1.00 93.19 114 HIS A O 1
ATOM 868 N N . ASP A 1 115 ? -4.963 9.232 16.971 1.00 93.81 115 ASP A N 1
ATOM 869 C CA . ASP A 1 115 ? -4.626 8.007 17.702 1.00 93.81 115 ASP A CA 1
ATOM 870 C C . ASP A 1 115 ? -5.519 6.843 17.229 1.00 93.81 115 ASP A C 1
ATOM 872 O O . ASP A 1 115 ? -6.716 6.828 17.532 1.00 93.81 115 ASP A O 1
ATOM 876 N N . PRO A 1 116 ? -4.974 5.852 16.501 1.00 92.50 116 PRO A N 1
ATOM 877 C CA . PRO A 1 116 ? -5.773 4.765 15.955 1.00 92.50 116 PRO A CA 1
ATOM 878 C C . PRO A 1 116 ? -6.347 3.839 17.038 1.00 92.50 116 PRO A C 1
ATOM 880 O O . PRO A 1 116 ? -7.389 3.240 16.792 1.00 92.50 116 PRO A O 1
ATOM 883 N N . VAL A 1 117 ? -5.731 3.729 18.224 1.00 94.75 117 VAL A N 1
ATOM 884 C CA . VAL A 1 117 ? -6.245 2.869 19.309 1.00 94.75 117 VAL A CA 1
ATOM 885 C C . VAL A 1 117 ? -7.497 3.495 19.914 1.00 94.75 117 VAL A C 1
ATOM 887 O O . VAL A 1 117 ? -8.550 2.858 19.956 1.00 94.75 117 VAL A O 1
ATOM 890 N N . ALA A 1 118 ? -7.407 4.761 20.332 1.00 93.56 118 ALA A N 1
ATOM 891 C CA . ALA A 1 118 ? -8.539 5.483 20.907 1.00 93.56 118 ALA A CA 1
ATOM 892 C C . ALA A 1 118 ? -9.704 5.608 19.913 1.00 93.56 118 ALA A C 1
ATOM 894 O O . ALA A 1 118 ? -10.863 5.402 20.279 1.00 93.56 118 ALA A O 1
ATOM 895 N N . LEU A 1 119 ? -9.400 5.897 18.645 1.00 92.69 119 LEU A N 1
ATOM 896 C CA . LEU A 1 119 ? -10.409 6.121 17.610 1.00 92.69 119 LEU A CA 1
ATOM 897 C C . LEU A 1 119 ? -11.077 4.806 17.170 1.00 92.69 119 LEU A C 1
ATOM 899 O O . LEU A 1 119 ? -12.285 4.788 16.936 1.00 92.69 119 LEU A O 1
ATOM 903 N N . LEU A 1 120 ? -10.342 3.685 17.153 1.00 94.00 120 LEU A N 1
ATOM 904 C CA . LEU A 1 120 ? -10.918 2.352 16.942 1.00 94.00 120 LEU A CA 1
ATOM 905 C C . LEU A 1 120 ? -11.802 1.916 18.120 1.00 94.00 120 LEU A C 1
ATOM 907 O O . LEU A 1 120 ? -12.914 1.435 17.900 1.00 94.00 120 LEU A O 1
ATOM 911 N N . ALA A 1 121 ? -11.360 2.137 19.361 1.00 92.62 121 ALA A N 1
ATOM 912 C CA . ALA A 1 121 ? -12.169 1.861 20.549 1.00 92.62 121 ALA A CA 1
ATOM 913 C C . ALA A 1 121 ? -13.456 2.703 20.565 1.00 92.62 121 ALA A C 1
ATOM 915 O O . ALA A 1 121 ? -14.528 2.206 20.907 1.00 92.62 121 ALA A O 1
ATOM 916 N N . GLN A 1 122 ? -13.377 3.968 20.140 1.00 91.00 122 GLN A N 1
ATOM 917 C CA . GLN A 1 122 ? -14.542 4.832 19.964 1.00 91.00 122 GLN A CA 1
ATOM 918 C C . GLN A 1 122 ? -15.471 4.321 18.856 1.00 91.00 122 GLN A C 1
ATOM 920 O O . GLN A 1 122 ? -16.684 4.274 19.063 1.00 91.00 122 GLN A O 1
ATOM 925 N N . ALA A 1 123 ? -14.923 3.907 17.709 1.00 89.75 123 ALA A N 1
ATOM 926 C CA . ALA A 1 123 ? -15.697 3.348 16.599 1.00 89.75 123 ALA A CA 1
ATOM 927 C C . ALA A 1 123 ? -16.466 2.078 16.998 1.00 89.75 123 ALA A C 1
ATOM 929 O O . ALA A 1 123 ? -17.533 1.807 16.442 1.00 89.75 123 ALA A O 1
ATOM 930 N N . ALA A 1 124 ? -15.954 1.329 17.976 1.00 89.06 124 ALA A N 1
ATOM 931 C CA . ALA A 1 124 ? -16.571 0.106 18.467 1.00 89.06 124 ALA A CA 1
ATOM 932 C C . ALA A 1 124 ? -17.638 0.305 19.549 1.00 89.06 124 ALA A C 1
ATOM 934 O O . ALA A 1 124 ? -18.293 -0.651 19.961 1.00 89.06 124 ALA A O 1
ATOM 935 N N . ARG A 1 125 ? -17.855 1.533 20.025 1.00 83.94 125 ARG A N 1
ATOM 936 C CA . ARG A 1 125 ? -18.951 1.789 20.962 1.00 83.94 125 ARG A CA 1
ATOM 937 C C . ARG A 1 125 ? -20.288 1.627 20.218 1.00 83.94 125 ARG A C 1
ATOM 939 O O . ARG A 1 125 ? -20.469 2.197 19.143 1.00 83.94 125 ARG A O 1
ATOM 946 N N . HIS A 1 126 ? -21.218 0.876 20.820 1.00 67.31 126 HIS A N 1
ATOM 947 C CA . HIS A 1 126 ? -22.638 0.682 20.453 1.00 67.31 126 HIS A CA 1
ATOM 948 C C . HIS A 1 126 ? -23.057 -0.606 19.717 1.00 67.31 126 HIS A C 1
ATOM 950 O O . HIS A 1 126 ? -22.324 -1.199 18.932 1.00 67.31 126 HIS A O 1
ATOM 956 N N . ARG A 1 127 ? -24.342 -0.930 19.948 1.00 59.81 127 ARG A N 1
ATOM 957 C CA . ARG A 1 127 ? -25.124 -2.137 19.616 1.00 59.81 127 ARG A CA 1
ATOM 958 C C . ARG A 1 127 ? -25.092 -2.604 18.159 1.00 59.81 127 ARG A C 1
ATOM 960 O O . ARG A 1 127 ? -25.391 -3.755 17.885 1.00 59.81 127 ARG A O 1
ATOM 967 N N . GLU A 1 128 ? -24.769 -1.727 17.213 1.00 66.38 128 GLU A N 1
ATOM 968 C CA . GLU A 1 128 ? -24.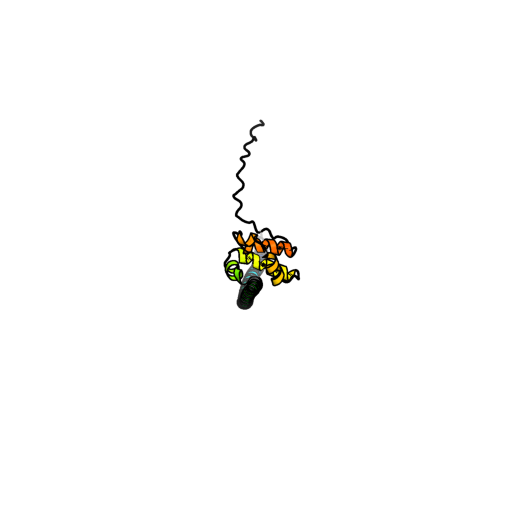744 -2.099 15.790 1.00 66.38 128 GLU A CA 1
ATOM 969 C C . GLU A 1 128 ? -23.613 -3.082 15.465 1.00 66.38 128 GLU A C 1
ATOM 971 O O . GLU A 1 128 ? -23.747 -3.821 14.495 1.00 66.38 128 GLU A O 1
ATOM 976 N N . LEU A 1 129 ? -22.543 -3.132 16.277 1.00 79.31 129 LEU A N 1
ATOM 977 C CA . LEU A 1 129 ? -21.558 -4.213 16.182 1.00 79.31 129 LEU A CA 1
ATOM 978 C C . LEU A 1 129 ? -22.183 -5.566 16.541 1.00 79.31 129 LEU A C 1
ATOM 980 O O . LEU A 1 129 ? -21.937 -6.542 15.844 1.00 79.31 129 LEU A O 1
ATOM 984 N N . ASP A 1 130 ? -23.039 -5.629 17.563 1.00 72.75 130 ASP A N 1
ATOM 985 C CA . ASP A 1 130 ? -23.676 -6.883 17.997 1.00 72.75 130 ASP A CA 1
ATOM 986 C C . ASP A 1 130 ? -24.596 -7.479 16.918 1.00 72.75 130 ASP A C 1
ATOM 988 O O . ASP A 1 130 ? -24.862 -8.678 16.912 1.00 72.75 130 ASP A O 1
ATOM 992 N N . THR A 1 131 ? -25.090 -6.644 16.000 1.00 77.12 131 THR A N 1
ATOM 993 C CA . THR A 1 131 ? -25.938 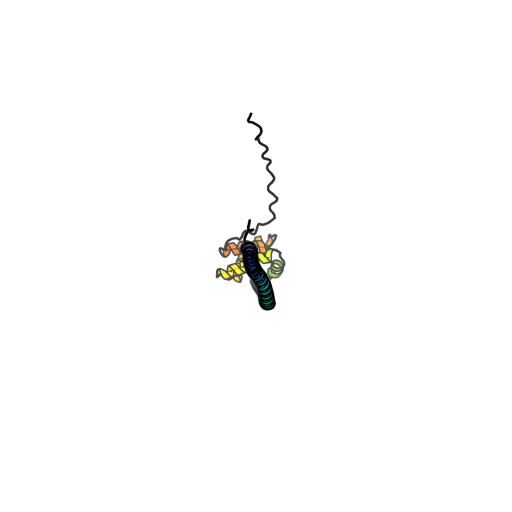-7.051 14.869 1.00 77.12 131 THR A CA 1
ATOM 994 C C . THR A 1 131 ? -25.197 -7.084 13.530 1.00 77.12 131 THR A C 1
ATOM 996 O O . THR A 1 131 ? -25.829 -7.297 12.496 1.00 77.12 131 THR A O 1
ATOM 999 N N . ALA A 1 132 ? -23.890 -6.808 13.510 1.00 80.06 132 ALA A N 1
ATOM 1000 C CA . ALA A 1 132 ? -23.130 -6.674 12.275 1.00 80.06 132 ALA A CA 1
ATOM 1001 C C . ALA A 1 132 ? -22.823 -8.039 11.646 1.00 80.06 132 ALA A C 1
ATOM 1003 O O . ALA A 1 132 ? -22.340 -8.952 12.307 1.00 80.06 132 ALA A O 1
ATOM 1004 N N . THR A 1 133 ? -23.020 -8.148 10.330 1.00 81.81 133 THR A N 1
ATOM 1005 C CA . THR A 1 133 ? -22.587 -9.320 9.550 1.00 81.81 133 THR A CA 1
ATOM 1006 C C . THR A 1 133 ? -21.058 -9.380 9.398 1.00 81.81 133 THR A C 1
ATOM 1008 O O . THR A 1 133 ? -20.505 -10.462 9.229 1.00 81.81 133 THR A O 1
ATOM 1011 N N . SER A 1 134 ? -20.375 -8.229 9.461 1.00 87.31 134 SER A N 1
ATOM 1012 C CA . SER A 1 134 ? -18.911 -8.113 9.534 1.00 87.31 134 SER A CA 1
ATOM 1013 C C . SER A 1 134 ? -18.524 -6.943 10.434 1.00 87.31 134 SER A C 1
ATOM 1015 O O . SER A 1 134 ? -18.873 -5.787 10.162 1.00 87.31 134 SER A O 1
ATOM 1017 N N . TYR A 1 135 ? -17.757 -7.233 11.484 1.00 90.06 135 TYR A N 1
ATOM 1018 C CA . TYR A 1 135 ? -17.220 -6.212 12.381 1.00 90.06 135 TYR A CA 1
ATOM 1019 C C . TYR A 1 135 ? -16.233 -5.298 11.641 1.00 90.06 135 TYR A C 1
ATOM 1021 O O . TYR A 1 135 ? -16.258 -4.077 11.809 1.00 90.06 135 TYR A O 1
ATOM 1029 N N . SER A 1 136 ? -15.395 -5.865 10.772 1.00 90.06 136 SER A N 1
ATOM 1030 C CA . SER A 1 136 ? -14.336 -5.148 10.055 1.00 90.06 136 SER A CA 1
ATOM 1031 C C . SER A 1 136 ? -14.875 -4.094 9.094 1.00 90.06 136 SER A C 1
ATOM 1033 O O . SER A 1 136 ? -14.321 -2.995 9.023 1.00 90.06 136 SER A O 1
ATOM 1035 N N . GLU A 1 137 ? -15.950 -4.393 8.363 1.00 90.31 137 GLU A N 1
ATOM 1036 C CA . GLU A 1 137 ? -16.556 -3.441 7.425 1.00 90.31 137 GLU A CA 1
ATOM 1037 C C . GLU A 1 137 ? -17.217 -2.265 8.154 1.00 90.31 137 GLU A C 1
ATOM 1039 O O . GLU A 1 137 ? -16.971 -1.103 7.810 1.00 90.31 137 GLU A O 1
ATOM 1044 N N . VAL A 1 138 ? -17.983 -2.546 9.216 1.00 91.12 138 VAL A N 1
ATOM 1045 C CA . VAL A 1 138 ? -18.623 -1.503 10.034 1.00 91.12 138 VAL A CA 1
ATOM 1046 C C . VAL A 1 138 ? -17.569 -0.602 10.675 1.00 91.12 138 VAL A C 1
ATOM 1048 O O . VAL A 1 138 ? -17.663 0.627 10.586 1.00 91.12 138 VAL A O 1
ATOM 1051 N N . LEU A 1 139 ? -16.527 -1.193 11.269 1.00 91.62 139 LEU A N 1
ATOM 1052 C CA . LEU A 1 139 ? -15.426 -0.441 11.871 1.00 91.62 139 LEU A CA 1
ATOM 1053 C C . LEU A 1 139 ? -14.672 0.385 10.826 1.00 91.62 139 LEU A C 1
ATOM 1055 O O . LEU A 1 139 ? -14.361 1.541 11.094 1.00 91.62 139 LEU A O 1
ATOM 1059 N N . THR A 1 140 ? -14.448 -0.144 9.622 1.00 92.38 140 THR A N 1
ATOM 1060 C CA . THR A 1 140 ? -13.801 0.591 8.520 1.00 92.38 140 THR A CA 1
ATOM 1061 C C . THR A 1 140 ? -14.578 1.853 8.152 1.00 92.38 140 THR A C 1
ATOM 1063 O O . THR A 1 140 ? -13.993 2.937 8.036 1.00 92.38 140 THR A O 1
ATOM 1066 N N . TRP A 1 141 ? -15.898 1.733 7.995 1.00 90.44 141 TRP A N 1
ATOM 1067 C CA . TRP A 1 141 ? -16.762 2.862 7.652 1.00 90.44 141 TRP A CA 1
ATOM 1068 C C . TRP A 1 141 ? -16.800 3.916 8.767 1.00 90.44 141 TRP A C 1
ATOM 1070 O O . TRP A 1 141 ? -16.660 5.113 8.493 1.00 90.44 141 TRP A O 1
ATOM 1080 N N . ARG A 1 142 ? -16.925 3.482 10.030 1.00 90.12 142 ARG A N 1
ATOM 1081 C CA . ARG A 1 142 ? -16.950 4.385 11.194 1.00 90.12 142 ARG A CA 1
ATOM 1082 C C . ARG A 1 142 ? -15.620 5.094 11.394 1.00 90.12 142 ARG A C 1
ATOM 1084 O O . ARG A 1 142 ? -15.607 6.304 11.589 1.00 90.12 142 ARG A O 1
ATOM 1091 N N . LEU A 1 143 ? -14.518 4.354 11.314 1.00 90.88 143 LEU A N 1
ATOM 1092 C CA . LEU A 1 143 ? -13.168 4.881 11.483 1.00 90.88 143 LEU A CA 1
ATOM 1093 C C . LEU A 1 143 ? -12.855 5.922 10.402 1.00 90.88 143 LEU A C 1
ATOM 1095 O O . LEU A 1 143 ? -12.350 6.995 10.719 1.00 90.88 143 LEU A O 1
ATOM 1099 N N . SER A 1 144 ? -13.243 5.650 9.150 1.00 89.25 144 SER A N 1
ATOM 1100 C CA . SER A 1 144 ? -13.122 6.622 8.056 1.00 89.25 144 SER A CA 1
ATOM 1101 C C . SER A 1 144 ? -13.904 7.904 8.343 1.00 89.25 144 SER A C 1
ATOM 1103 O O . SER A 1 144 ? -13.376 8.993 8.159 1.00 89.25 144 SER A O 1
ATOM 1105 N N . ARG A 1 145 ? -15.144 7.790 8.838 1.00 88.38 145 ARG A N 1
ATOM 1106 C CA . ARG A 1 145 ? -15.982 8.951 9.176 1.00 88.38 145 ARG A CA 1
ATOM 1107 C C . ARG A 1 145 ? -15.418 9.757 10.352 1.00 88.38 145 ARG A C 1
ATOM 1109 O O . ARG A 1 145 ? -15.417 10.978 10.299 1.00 88.38 145 ARG A O 1
ATOM 1116 N N . LEU A 1 146 ? -14.974 9.087 11.415 1.00 89.75 146 LEU A N 1
ATOM 1117 C CA . LEU A 1 146 ? -14.450 9.736 12.622 1.00 89.75 146 LEU A CA 1
ATOM 1118 C C . LEU A 1 146 ? -13.108 10.443 12.378 1.00 89.75 146 LEU A C 1
ATOM 1120 O O . LEU A 1 146 ? -12.819 11.431 13.045 1.00 89.75 146 LEU A O 1
ATOM 1124 N N . ALA A 1 147 ? -12.306 9.941 11.439 1.00 88.12 147 ALA A N 1
ATOM 1125 C CA . ALA A 1 147 ? -11.023 10.523 11.051 1.00 88.12 147 ALA A CA 1
ATOM 1126 C C . ALA A 1 147 ? -11.118 11.451 9.820 1.00 88.12 147 ALA A C 1
ATOM 1128 O O . ALA A 1 147 ? -10.085 11.807 9.261 1.00 88.12 147 ALA A O 1
ATOM 1129 N N . ASP A 1 148 ? -12.337 11.781 9.369 1.00 87.50 148 ASP A N 1
ATOM 1130 C CA . ASP A 1 148 ? -12.616 12.580 8.163 1.00 87.50 148 ASP A CA 1
ATOM 1131 C C . ASP A 1 148 ? -11.816 12.125 6.922 1.00 87.50 148 ASP A C 1
ATOM 1133 O O . ASP A 1 148 ? -11.300 12.907 6.123 1.00 87.50 148 ASP A O 1
ATOM 1137 N N . LEU A 1 149 ? -11.661 10.806 6.780 1.00 85.06 149 LEU A N 1
ATOM 1138 C CA . LEU A 1 149 ? -10.940 10.193 5.674 1.00 85.06 149 LEU A CA 1
ATOM 1139 C C . LEU A 1 149 ? -11.879 10.019 4.473 1.00 85.06 149 LEU A C 1
ATOM 1141 O O . LEU A 1 149 ? -13.039 9.627 4.647 1.00 85.06 149 LEU A O 1
ATOM 1145 N N . PRO A 1 150 ? -11.383 10.209 3.234 1.00 75.38 150 PRO A N 1
ATOM 1146 C CA . PRO A 1 150 ? -12.171 9.929 2.045 1.00 75.38 150 PRO A CA 1
ATOM 1147 C C . PRO A 1 150 ? -12.595 8.459 2.059 1.00 75.38 150 PRO A C 1
ATOM 1149 O O . PRO A 1 150 ? -11.752 7.558 2.051 1.00 75.38 150 PRO A O 1
ATOM 1152 N N . GLN A 1 151 ? -13.910 8.220 2.088 1.00 65.62 151 GLN A N 1
ATOM 1153 C CA . GLN A 1 151 ? -14.482 6.879 2.040 1.00 65.62 151 GLN A CA 1
ATOM 1154 C C . GLN A 1 151 ? -14.163 6.275 0.671 1.00 65.62 151 GLN A C 1
ATOM 1156 O O . GLN A 1 151 ? -14.882 6.484 -0.304 1.00 65.62 151 GLN A O 1
ATOM 1161 N N . ARG A 1 152 ? -13.036 5.564 0.572 1.00 56.56 152 ARG A N 1
ATOM 1162 C CA . ARG A 1 152 ? -12.676 4.823 -0.634 1.00 56.56 152 ARG A CA 1
ATOM 1163 C C . ARG A 1 152 ? -13.710 3.712 -0.776 1.00 56.56 152 ARG A C 1
ATOM 1165 O O . ARG A 1 152 ? -13.682 2.743 -0.025 1.00 56.56 152 ARG A O 1
ATOM 1172 N N . THR A 1 153 ? -14.673 3.933 -1.663 1.00 45.44 153 THR A N 1
ATOM 1173 C CA . THR A 1 153 ? -15.869 3.116 -1.868 1.00 45.44 153 THR A CA 1
ATOM 1174 C C . THR A 1 153 ? -15.498 1.639 -1.993 1.00 45.44 153 THR A C 1
ATOM 1176 O O . THR A 1 153 ? -14.939 1.212 -2.997 1.00 45.44 153 THR A O 1
ATOM 1179 N N . TRP A 1 154 ? -15.800 0.856 -0.955 1.00 51.62 154 TRP A N 1
ATOM 1180 C CA . TRP A 1 154 ? -15.523 -0.585 -0.904 1.00 51.62 154 TRP A CA 1
ATOM 1181 C C . TRP A 1 154 ? -16.685 -1.439 -1.439 1.00 51.62 154 TRP A C 1
ATOM 1183 O O . TRP A 1 154 ? -16.668 -2.661 -1.339 1.00 51.62 154 TRP A O 1
ATOM 1193 N N . HIS A 1 155 ? -17.685 -0.820 -2.072 1.00 46.25 155 HIS A N 1
ATOM 1194 C CA . HIS A 1 155 ? -18.662 -1.547 -2.875 1.00 46.25 155 HIS A CA 1
ATOM 1195 C C . HIS A 1 155 ? -18.115 -1.780 -4.285 1.00 46.25 155 HIS A C 1
ATOM 1197 O O . HIS A 1 155 ? -18.407 -1.039 -5.216 1.00 46.25 155 HIS A O 1
ATOM 1203 N N . ALA A 1 156 ? -17.338 -2.848 -4.428 1.00 42.41 156 ALA A N 1
ATOM 1204 C CA . ALA A 1 156 ? -17.246 -3.590 -5.679 1.00 42.41 156 ALA A CA 1
ATOM 1205 C C . ALA A 1 156 ? -17.638 -5.048 -5.396 1.00 42.41 156 ALA A C 1
ATOM 1207 O O . ALA A 1 156 ? -16.844 -5.974 -5.537 1.00 42.41 156 ALA A O 1
ATOM 1208 N N . ALA A 1 157 ? -18.890 -5.245 -4.971 1.00 44.88 157 ALA A N 1
ATOM 1209 C CA . ALA A 1 157 ? -19.597 -6.446 -5.393 1.00 44.88 157 ALA A CA 1
ATOM 1210 C C . ALA A 1 157 ? -19.683 -6.387 -6.932 1.00 44.88 157 ALA A C 1
ATOM 1212 O O . ALA A 1 157 ? -19.856 -5.286 -7.462 1.00 44.88 157 ALA A O 1
ATOM 1213 N N . PRO A 1 158 ? -19.529 -7.504 -7.664 1.00 41.50 158 PRO A N 1
ATOM 1214 C CA . PRO A 1 158 ? -19.685 -7.492 -9.110 1.00 41.50 158 PRO A CA 1
ATOM 1215 C C . PRO A 1 158 ? -21.101 -7.012 -9.429 1.00 41.50 158 PRO A C 1
ATOM 1217 O O . PRO A 1 158 ? -22.083 -7.688 -9.127 1.00 41.50 158 PRO A O 1
ATOM 1220 N N . GLU A 1 159 ? -21.198 -5.810 -9.986 1.00 42.56 159 GLU A N 1
ATOM 1221 C CA . GLU A 1 159 ? -22.430 -5.288 -10.554 1.00 42.56 159 GLU A CA 1
ATOM 1222 C C . GLU A 1 159 ? -22.919 -6.319 -11.588 1.00 42.56 159 GLU A C 1
ATOM 1224 O O . GLU A 1 159 ? -22.153 -6.676 -12.492 1.00 42.56 159 GLU A O 1
ATOM 1229 N N . PRO A 1 160 ? -24.136 -6.883 -11.455 1.00 55.91 160 PRO A N 1
ATOM 1230 C CA . PRO A 1 160 ? -24.680 -7.717 -12.514 1.00 55.91 160 PRO A CA 1
ATOM 1231 C C . PRO A 1 160 ? -24.743 -6.861 -13.785 1.00 55.91 160 PRO A C 1
ATOM 1233 O O . PRO A 1 160 ? -25.095 -5.681 -13.699 1.00 55.91 160 PRO A O 1
ATOM 1236 N N . PRO A 1 161 ? -24.372 -7.407 -14.957 1.00 52.06 161 PRO A N 1
ATOM 1237 C CA . PRO A 1 161 ? -24.229 -6.607 -16.162 1.00 52.06 161 PRO A CA 1
ATOM 1238 C C . PRO A 1 161 ? -25.527 -5.841 -16.443 1.00 52.06 161 PRO A C 1
ATOM 1240 O O . PRO A 1 161 ? -26.613 -6.413 -16.276 1.00 52.06 161 PRO A O 1
ATOM 1243 N N . PRO A 1 162 ? -25.438 -4.569 -16.878 1.00 49.44 162 PRO A N 1
ATOM 1244 C CA . PRO A 1 162 ? -26.614 -3.784 -17.199 1.00 49.44 162 PRO A CA 1
ATOM 1245 C C . PRO A 1 162 ? -27.433 -4.557 -18.225 1.00 49.44 162 PRO A C 1
ATOM 1247 O O . PRO A 1 162 ? -26.948 -4.902 -19.305 1.00 49.44 162 PRO A O 1
ATOM 1250 N N . SER A 1 163 ? -28.674 -4.866 -17.850 1.00 51.88 163 SER A N 1
ATOM 1251 C CA . SER A 1 163 ? -29.633 -5.533 -18.715 1.00 51.88 163 SER A CA 1
ATOM 1252 C C . SER A 1 163 ? -29.666 -4.778 -20.036 1.00 51.88 163 SER A C 1
ATOM 1254 O O . SER A 1 163 ? -29.957 -3.580 -20.066 1.00 51.88 163 SER A O 1
ATOM 1256 N N . THR A 1 164 ? -29.323 -5.466 -21.123 1.00 47.97 164 THR A N 1
ATOM 1257 C CA . THR A 1 164 ? -29.378 -4.950 -22.485 1.00 47.97 164 THR A CA 1
ATOM 1258 C C . THR A 1 164 ? -30.801 -4.493 -22.767 1.00 47.97 164 THR A C 1
ATOM 1260 O O . THR A 1 164 ? -31.668 -5.261 -23.178 1.00 47.97 164 THR A O 1
ATOM 1263 N N . ARG A 1 165 ? -31.060 -3.205 -22.533 1.00 47.72 165 ARG A N 1
ATOM 1264 C CA . ARG A 1 165 ? -32.268 -2.539 -22.992 1.00 47.72 165 ARG A CA 1
ATOM 1265 C C . ARG A 1 165 ? -32.165 -2.483 -24.506 1.00 47.72 165 ARG A C 1
ATOM 1267 O O . ARG A 1 165 ? -31.535 -1.597 -25.074 1.00 47.72 165 ARG A O 1
ATOM 1274 N N . THR A 1 166 ? -32.754 -3.486 -25.145 1.00 54.44 166 THR A N 1
ATOM 1275 C CA . THR A 1 166 ? -33.038 -3.541 -26.572 1.00 54.44 166 THR A CA 1
ATOM 1276 C C . THR A 1 166 ? -33.678 -2.224 -27.004 1.00 54.44 166 THR A C 1
ATOM 1278 O O . THR A 1 166 ? -34.877 -2.019 -26.829 1.00 54.44 166 THR A O 1
ATOM 1281 N N . ILE A 1 167 ? -32.893 -1.326 -27.597 1.00 52.22 167 ILE A N 1
ATOM 1282 C CA . ILE A 1 167 ? -33.437 -0.252 -28.426 1.00 52.22 167 ILE A CA 1
ATOM 1283 C C . ILE A 1 167 ? -33.541 -0.823 -29.834 1.00 52.22 167 ILE A C 1
ATOM 1285 O O . ILE A 1 167 ? -32.690 -0.642 -30.700 1.00 52.22 167 ILE A O 1
ATOM 1289 N N . ARG A 1 168 ? -34.617 -1.581 -30.037 1.00 51.56 168 ARG A N 1
ATOM 1290 C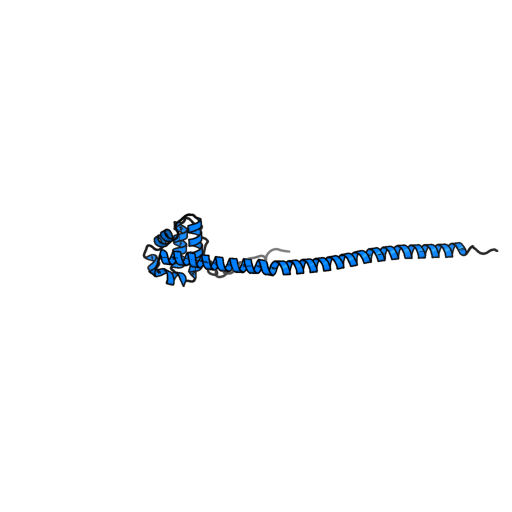 CA . ARG A 1 168 ? -35.177 -1.820 -31.359 1.00 51.56 168 ARG A CA 1
ATOM 1291 C C . ARG A 1 168 ? -35.954 -0.563 -31.728 1.00 51.56 168 ARG A C 1
ATOM 1293 O O . ARG A 1 168 ? -37.103 -0.422 -31.326 1.00 51.56 168 ARG A O 1
ATOM 1300 N N . SER A 1 169 ? -35.359 0.321 -32.520 1.00 45.53 169 SER A N 1
ATOM 1301 C CA . SER A 1 169 ? -36.139 1.288 -33.296 1.00 45.53 169 SER A CA 1
ATOM 1302 C C . SER A 1 169 ? -35.347 1.865 -34.466 1.00 45.53 169 SER A C 1
ATOM 1304 O O . SER A 1 169 ? -34.490 2.723 -34.300 1.00 45.53 169 SER A O 1
ATOM 1306 N N . ALA A 1 170 ? -35.752 1.413 -35.653 1.00 52.88 170 ALA A N 1
ATOM 1307 C CA . ALA A 1 170 ? -36.050 2.269 -36.794 1.00 52.88 170 ALA A CA 1
ATOM 1308 C C . ALA A 1 170 ? -34.893 3.051 -37.440 1.00 52.88 170 ALA A C 1
ATOM 1310 O O . ALA A 1 170 ? -34.900 4.273 -37.453 1.00 52.88 170 ALA A O 1
ATOM 1311 N N . GLN A 1 171 ? -34.019 2.336 -38.151 1.00 48.16 171 GLN A N 1
ATOM 1312 C CA . GLN A 1 171 ? -33.327 2.890 -39.323 1.00 48.16 171 GLN A CA 1
ATOM 1313 C C . GLN A 1 171 ? -33.695 2.064 -40.566 1.00 48.16 171 GLN A C 1
ATOM 1315 O O . GLN A 1 171 ? -32.855 1.519 -41.270 1.00 48.16 171 GLN A O 1
ATOM 1320 N N . GLN A 1 172 ? -34.998 1.910 -40.803 1.00 54.88 172 GLN A N 1
ATOM 1321 C CA . GLN A 1 172 ? -35.539 1.284 -42.009 1.00 54.88 172 GLN A CA 1
ATOM 1322 C C . GLN A 1 172 ? -36.661 2.171 -42.542 1.00 54.88 172 GLN A C 1
ATOM 1324 O O . GLN A 1 172 ? -37.837 1.831 -42.470 1.00 54.88 172 GLN A O 1
ATOM 1329 N N . ARG A 1 173 ? -36.294 3.376 -42.989 1.00 48.28 173 ARG A N 1
ATOM 1330 C CA . ARG A 1 173 ? -37.134 4.236 -43.831 1.00 48.28 173 ARG A CA 1
ATOM 1331 C C . ARG A 1 173 ? -36.339 5.452 -44.292 1.00 48.28 173 ARG A C 1
ATOM 1333 O O . ARG A 1 173 ? -36.224 6.417 -43.546 1.00 48.28 173 ARG A O 1
ATOM 1340 N N . ARG A 1 174 ? -35.837 5.377 -45.526 1.00 44.19 174 ARG A N 1
ATOM 1341 C CA . ARG A 1 174 ? -35.742 6.441 -46.548 1.00 44.19 174 ARG A CA 1
ATOM 1342 C C . ARG A 1 174 ? -34.714 5.979 -47.589 1.00 44.19 174 ARG A C 1
ATOM 1344 O O . ARG A 1 174 ? -33.549 5.845 -47.259 1.00 44.19 174 ARG A O 1
ATOM 1351 N N . THR A 1 175 ? -35.174 5.394 -48.703 1.00 48.91 175 THR A N 1
ATOM 1352 C CA . THR A 1 175 ? -35.436 6.090 -49.992 1.00 48.91 175 THR A CA 1
ATOM 1353 C C . THR A 1 175 ? -34.125 6.583 -50.599 1.00 48.91 175 THR A C 1
ATOM 1355 O O . THR A 1 175 ? -33.411 7.304 -49.922 1.00 48.91 175 THR A O 1
ATOM 1358 N N . ARG A 1 176 ? -33.766 6.347 -51.850 1.00 46.03 176 ARG A N 1
ATOM 1359 C CA . ARG A 1 176 ? -34.380 5.746 -53.033 1.00 46.03 176 ARG A CA 1
ATOM 1360 C C . ARG A 1 176 ? -33.243 5.692 -54.058 1.00 46.03 176 ARG A C 1
ATOM 1362 O O . ARG A 1 176 ? -32.330 6.536 -53.920 1.00 46.03 176 ARG A O 1
#